Protein AF-A0A961JYV3-F1 (afdb_monomer_lite)

Secondary structure (DSSP, 8-state):
-------PPP-HHHHHHHHHHHHTTS----TT--S-HHHHHHHHHHHHHHHHHHHHHTT--HHHHHHHHHHHHHHHHHHHHHHHHHHHHTTSSPPP-

Structure (mmCIF, N/CA/C/O backbone):
data_AF-A0A961JYV3-F1
#
_entry.id   AF-A0A961JYV3-F1
#
loop_
_atom_site.group_PDB
_atom_site.id
_atom_site.type_symbol
_atom_site.label_atom_id
_atom_site.label_alt_id
_atom_site.label_comp_id
_atom_site.label_asym_id
_atom_site.label_entity_id
_atom_site.label_seq_id
_atom_site.pdbx_PDB_ins_code
_atom_site.Cartn_x
_atom_site.Cartn_y
_atom_site.Cartn_z
_atom_site.occupancy
_atom_site.B_iso_or_equiv
_atom_site.auth_seq_id
_atom_site.auth_comp_id
_atom_site.auth_asym_id
_atom_site.auth_atom_id
_atom_site.pdbx_PDB_model_num
ATOM 1 N N . MET A 1 1 ? 21.816 4.637 -29.466 1.00 38.06 1 MET A N 1
ATOM 2 C CA . MET A 1 1 ? 22.232 3.497 -28.625 1.00 38.06 1 MET A CA 1
ATOM 3 C C . MET A 1 1 ? 21.784 3.809 -27.206 1.00 38.06 1 MET A C 1
ATOM 5 O O . MET A 1 1 ? 22.531 4.385 -26.428 1.00 38.06 1 MET A O 1
ATOM 9 N N . THR A 1 2 ? 20.504 3.594 -26.920 1.00 46.47 2 THR A N 1
ATOM 10 C CA . THR A 1 2 ? 19.958 3.704 -25.565 1.00 46.47 2 THR A CA 1
ATOM 11 C C . THR A 1 2 ? 20.441 2.482 -24.802 1.00 46.47 2 THR A C 1
ATOM 13 O O . THR A 1 2 ? 20.196 1.363 -25.235 1.00 46.47 2 THR A O 1
ATOM 16 N N . GLN A 1 3 ? 21.223 2.698 -23.746 1.00 48.84 3 GLN A N 1
ATOM 17 C CA . GLN A 1 3 ? 21.625 1.622 -22.848 1.00 48.84 3 GLN A CA 1
ATOM 18 C C . GLN A 1 3 ? 20.356 1.036 -22.227 1.00 48.84 3 GLN A C 1
ATOM 20 O O . GLN A 1 3 ? 19.693 1.720 -21.446 1.00 48.84 3 GLN A O 1
ATOM 25 N N . ASP A 1 4 ? 20.037 -0.208 -22.585 1.00 49.84 4 ASP A N 1
ATOM 26 C CA . ASP A 1 4 ? 19.177 -1.074 -21.787 1.00 49.84 4 ASP A CA 1
ATOM 27 C C . ASP A 1 4 ? 19.838 -1.199 -20.415 1.00 49.84 4 ASP A C 1
ATOM 29 O O . ASP A 1 4 ? 20.795 -1.947 -20.221 1.00 49.84 4 ASP A O 1
ATOM 33 N N . ARG A 1 5 ? 19.401 -0.369 -19.467 1.00 58.97 5 ARG A N 1
ATOM 34 C CA . ARG A 1 5 ? 19.744 -0.570 -18.064 1.00 58.97 5 ARG A CA 1
ATOM 35 C C . ARG A 1 5 ? 19.038 -1.853 -17.651 1.00 58.97 5 ARG A C 1
ATOM 37 O O . ARG A 1 5 ? 17.809 -1.877 -17.669 1.00 58.97 5 ARG A O 1
ATOM 44 N N . GLU A 1 6 ? 19.801 -2.890 -17.309 1.00 53.78 6 GLU A N 1
ATOM 45 C CA . GLU A 1 6 ? 19.270 -4.064 -16.613 1.00 53.78 6 GLU A CA 1
ATOM 46 C C . GLU A 1 6 ? 18.437 -3.567 -15.428 1.00 53.78 6 GLU A C 1
ATOM 48 O O . GLU A 1 6 ? 18.940 -2.906 -14.516 1.00 53.78 6 GLU A O 1
ATOM 53 N N . GLN A 1 7 ? 17.128 -3.789 -15.504 1.00 56.47 7 GLN A N 1
ATOM 54 C CA . GLN A 1 7 ? 16.205 -3.421 -14.446 1.00 56.47 7 GLN A CA 1
ATOM 55 C C . GLN A 1 7 ? 16.264 -4.522 -13.399 1.00 56.47 7 GLN A C 1
ATOM 57 O O . GLN A 1 7 ? 15.863 -5.656 -13.651 1.00 56.47 7 GLN A O 1
ATOM 62 N N . THR A 1 8 ? 16.796 -4.191 -12.227 1.00 61.66 8 THR A N 1
ATOM 63 C CA . THR A 1 8 ? 16.691 -5.071 -11.068 1.00 61.66 8 THR A CA 1
ATOM 64 C C . THR A 1 8 ? 15.210 -5.207 -10.706 1.00 61.66 8 THR A C 1
ATOM 66 O O . THR A 1 8 ? 14.550 -4.175 -10.545 1.00 61.66 8 THR A O 1
ATOM 69 N N . PRO A 1 9 ? 14.681 -6.436 -10.565 1.00 69.56 9 PRO A N 1
ATOM 70 C CA . PRO A 1 9 ? 13.317 -6.653 -10.106 1.00 69.56 9 PRO A CA 1
ATOM 71 C C . PRO A 1 9 ? 13.063 -5.918 -8.790 1.00 69.56 9 PRO A C 1
ATOM 73 O O . PRO A 1 9 ? 13.945 -5.861 -7.929 1.00 69.56 9 PRO A O 1
ATOM 76 N N . LEU A 1 10 ? 11.858 -5.376 -8.623 1.00 82.50 10 LEU A N 1
ATOM 77 C CA . LEU A 1 10 ? 11.477 -4.709 -7.384 1.00 82.50 10 LEU A CA 1
ATOM 78 C C . LEU A 1 10 ? 11.520 -5.712 -6.218 1.00 82.50 10 LEU A C 1
ATOM 80 O O . LEU A 1 10 ? 10.775 -6.692 -6.201 1.00 82.50 10 LEU A O 1
ATOM 84 N N . ASP A 1 11 ? 12.404 -5.478 -5.246 1.00 91.38 11 ASP A N 1
ATOM 85 C CA . ASP A 1 11 ? 12.542 -6.350 -4.080 1.00 91.38 11 ASP A CA 1
ATOM 86 C C . ASP A 1 11 ? 11.399 -6.102 -3.085 1.00 91.38 11 ASP A C 1
ATOM 88 O O . ASP A 1 11 ? 11.391 -5.127 -2.330 1.00 91.38 11 ASP A O 1
ATOM 92 N N . HIS A 1 12 ? 10.423 -7.010 -3.067 1.00 91.81 12 HIS A N 1
ATOM 93 C CA . HIS A 1 12 ? 9.288 -6.954 -2.148 1.00 91.81 12 HIS A CA 1
ATOM 94 C C . HIS A 1 12 ? 9.701 -6.965 -0.668 1.00 91.81 12 HIS A C 1
ATOM 96 O O . HIS A 1 12 ? 8.995 -6.399 0.163 1.00 91.81 12 HIS A O 1
ATOM 102 N N . ARG A 1 13 ? 10.846 -7.554 -0.299 1.00 94.62 13 ARG A N 1
ATOM 103 C CA . ARG A 1 13 ? 11.311 -7.537 1.100 1.00 94.62 13 ARG A CA 1
ATOM 104 C C . ARG A 1 13 ? 11.738 -6.142 1.529 1.00 94.62 13 ARG A C 1
ATOM 106 O O . ARG A 1 13 ? 11.491 -5.740 2.668 1.00 94.62 13 ARG A O 1
ATOM 113 N N . LEU A 1 14 ? 12.330 -5.393 0.602 1.00 94.88 14 LEU A N 1
ATOM 114 C CA . LEU A 1 14 ? 12.662 -3.994 0.817 1.00 94.88 14 LEU A CA 1
ATOM 115 C C . LEU A 1 14 ? 11.387 -3.154 0.967 1.00 94.88 14 LEU A C 1
ATOM 117 O O . LEU A 1 14 ? 11.291 -2.367 1.903 1.00 94.88 14 LEU A O 1
ATOM 121 N N . LEU A 1 15 ? 10.377 -3.386 0.118 1.00 95.38 15 LEU A N 1
ATOM 122 C CA . LEU A 1 15 ? 9.070 -2.728 0.245 1.00 95.38 15 LEU A CA 1
ATOM 123 C C . LEU A 1 15 ? 8.404 -3.015 1.597 1.00 95.38 15 LEU A C 1
ATOM 125 O O . LEU A 1 15 ? 7.934 -2.088 2.250 1.00 95.38 15 LEU A O 1
ATOM 129 N N . ALA A 1 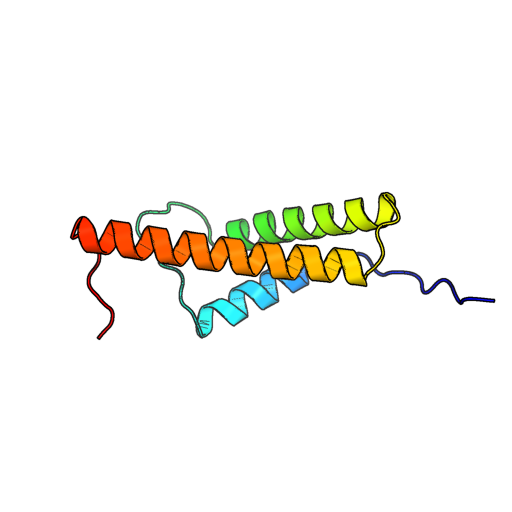16 ? 8.386 -4.277 2.035 1.00 96.44 16 ALA A N 1
ATOM 130 C CA . ALA A 1 16 ? 7.821 -4.660 3.326 1.00 96.44 16 ALA A CA 1
ATOM 131 C C . ALA A 1 16 ? 8.559 -3.978 4.488 1.00 96.44 16 ALA A C 1
ATOM 133 O O . ALA A 1 16 ? 7.922 -3.510 5.428 1.00 96.44 16 ALA A O 1
ATOM 134 N N . THR A 1 17 ? 9.890 -3.891 4.412 1.00 95.88 17 THR A N 1
ATOM 135 C CA . THR A 1 17 ? 10.710 -3.184 5.408 1.00 95.88 17 THR A CA 1
ATOM 136 C C . THR A 1 17 ? 10.346 -1.703 5.470 1.00 95.88 17 THR A C 1
ATOM 138 O O . THR A 1 17 ? 9.993 -1.211 6.538 1.00 95.88 17 THR A O 1
ATOM 141 N N . PHE A 1 18 ? 10.339 -1.008 4.331 1.00 95.00 18 PHE A N 1
ATOM 142 C CA . PHE A 1 18 ? 10.007 0.419 4.289 1.00 95.00 18 PHE A CA 1
ATOM 143 C C . PHE A 1 18 ? 8.574 0.710 4.732 1.00 95.00 18 PHE A C 1
ATOM 145 O O . PHE A 1 18 ? 8.336 1.699 5.418 1.00 95.00 18 PHE A O 1
ATOM 152 N N . ALA A 1 19 ? 7.618 -0.153 4.385 1.00 94.12 19 ALA A N 1
ATOM 153 C CA . ALA A 1 19 ? 6.232 0.012 4.806 1.00 94.12 19 ALA A CA 1
ATOM 154 C C . ALA A 1 19 ? 6.065 -0.151 6.329 1.00 94.12 19 ALA A C 1
ATOM 156 O O . ALA A 1 19 ? 5.339 0.627 6.944 1.00 94.12 19 ALA A O 1
ATOM 157 N N . LYS A 1 20 ? 6.772 -1.109 6.946 1.00 93.88 20 LYS A N 1
ATOM 158 C CA . LYS A 1 20 ? 6.810 -1.271 8.412 1.00 93.88 20 LYS A CA 1
ATOM 159 C C . LYS A 1 20 ? 7.468 -0.077 9.103 1.00 93.88 20 LYS A C 1
ATOM 161 O O . LYS A 1 20 ? 7.008 0.358 10.151 1.00 93.88 20 LYS A O 1
ATOM 166 N N . GLU A 1 21 ? 8.542 0.462 8.528 1.00 92.56 21 GLU A N 1
ATOM 167 C CA . GLU A 1 21 ? 9.198 1.658 9.067 1.00 92.56 21 GLU A CA 1
ATOM 168 C C . GLU A 1 21 ? 8.289 2.890 8.971 1.00 92.56 21 GLU A C 1
ATOM 170 O O . GLU A 1 21 ? 8.206 3.659 9.926 1.00 92.56 21 GLU A O 1
ATOM 175 N N . ALA A 1 22 ? 7.558 3.054 7.866 1.00 90.50 22 ALA A N 1
ATOM 176 C CA . ALA A 1 22 ? 6.618 4.157 7.683 1.00 90.50 22 ALA A CA 1
ATOM 177 C C . ALA A 1 22 ? 5.460 4.140 8.701 1.00 90.50 22 ALA A C 1
ATOM 179 O O . ALA A 1 22 ? 5.056 5.206 9.164 1.00 90.50 22 ALA A O 1
ATOM 180 N N . GLU A 1 23 ? 4.986 2.956 9.115 1.00 89.62 23 GLU A N 1
ATOM 181 C CA . GLU A 1 23 ? 3.942 2.799 10.148 1.00 89.62 23 GLU A CA 1
ATOM 182 C C . GLU A 1 23 ? 4.337 3.451 11.487 1.00 89.62 23 GLU A C 1
ATOM 184 O O . GLU A 1 23 ? 3.480 3.878 12.254 1.00 89.62 23 GLU A O 1
ATOM 189 N N . THR A 1 24 ? 5.634 3.598 11.781 1.00 84.50 24 THR A N 1
ATOM 190 C CA . THR A 1 24 ? 6.070 4.252 13.030 1.00 84.50 24 THR A CA 1
ATOM 191 C C . THR A 1 24 ? 5.634 5.716 13.133 1.00 84.50 24 THR A C 1
ATOM 193 O O . THR A 1 24 ? 5.461 6.217 14.243 1.00 84.50 24 THR A O 1
ATOM 196 N N . ALA A 1 25 ? 5.448 6.395 11.997 1.00 80.38 25 ALA A N 1
ATOM 197 C CA . ALA A 1 25 ? 4.974 7.775 11.930 1.00 80.38 25 ALA A CA 1
ATOM 198 C C . ALA A 1 25 ? 3.449 7.880 11.744 1.00 80.38 25 ALA A C 1
ATOM 200 O O . ALA A 1 25 ? 2.875 8.904 12.106 1.00 80.38 25 ALA A O 1
ATOM 201 N N . ASP A 1 26 ? 2.816 6.841 11.193 1.00 77.12 26 ASP A N 1
ATOM 202 C CA . ASP A 1 26 ? 1.376 6.754 10.925 1.00 77.12 26 ASP A CA 1
ATOM 203 C C . ASP A 1 26 ? 0.866 5.355 11.326 1.00 77.12 26 ASP A C 1
ATOM 205 O O . ASP A 1 26 ? 0.863 4.432 10.500 1.00 77.12 26 ASP A O 1
ATOM 209 N N . PRO A 1 27 ? 0.539 5.148 12.618 1.00 84.12 27 PRO A N 1
ATOM 210 C CA . PRO A 1 27 ? 0.208 3.828 13.138 1.00 84.12 27 PRO A CA 1
ATOM 211 C C . PRO A 1 27 ? -1.083 3.272 12.538 1.00 84.12 27 PRO A C 1
ATOM 213 O O . PRO A 1 27 ? -2.115 3.940 12.510 1.00 84.12 27 PRO A O 1
ATOM 216 N N . ILE A 1 28 ? -1.060 2.000 12.140 1.00 88.19 28 ILE A N 1
ATOM 217 C CA . ILE A 1 28 ? -2.266 1.287 11.712 1.00 88.19 28 ILE A CA 1
ATOM 218 C C . ILE A 1 28 ? -2.942 0.672 12.944 1.00 88.19 28 ILE A C 1
ATOM 220 O O . ILE A 1 28 ? -2.293 0.022 13.770 1.00 88.19 28 ILE A O 1
ATOM 224 N N . ASP A 1 29 ? -4.262 0.833 13.065 1.00 85.06 29 ASP A N 1
ATOM 225 C CA . ASP A 1 29 ? -5.036 0.092 14.062 1.00 85.06 29 ASP A CA 1
ATOM 226 C C . ASP A 1 29 ? -5.227 -1.366 13.617 1.00 85.06 29 ASP A C 1
ATOM 228 O O . ASP A 1 29 ? -5.993 -1.674 12.705 1.00 85.06 29 ASP A O 1
ATOM 232 N N . TRP A 1 30 ? -4.516 -2.274 14.281 1.00 89.50 30 TRP A N 1
ATOM 233 C CA . TRP A 1 30 ? -4.629 -3.721 14.077 1.00 89.50 30 TRP A CA 1
ATOM 234 C C . TRP A 1 30 ? -5.639 -4.383 15.026 1.00 89.50 30 TRP A C 1
ATOM 236 O O . TRP A 1 30 ? -5.716 -5.614 15.085 1.00 89.50 30 TRP A O 1
ATOM 246 N N . SER A 1 31 ? -6.371 -3.606 15.830 1.00 85.12 31 SER A N 1
ATOM 247 C CA . SER A 1 31 ? -7.344 -4.152 16.770 1.00 85.12 31 SER A CA 1
ATOM 248 C C . SER A 1 31 ? -8.428 -4.950 16.035 1.00 85.12 31 SER A C 1
ATOM 250 O O . SER A 1 31 ? -8.937 -4.563 14.986 1.00 85.12 31 SER A O 1
ATOM 252 N N . GLY A 1 32 ? -8.745 -6.140 16.552 1.00 82.50 32 GLY A N 1
ATOM 253 C CA . GLY A 1 32 ? -9.740 -7.025 15.937 1.00 82.50 32 GLY A CA 1
ATOM 254 C C . GLY A 1 32 ? -9.289 -7.743 14.658 1.00 82.50 32 GLY A C 1
ATOM 255 O O . GLY A 1 32 ? -10.102 -8.453 14.068 1.00 82.50 32 GLY A O 1
ATOM 256 N N . VAL A 1 33 ? -8.021 -7.617 14.246 1.00 85.62 33 VAL A N 1
ATOM 257 C CA . VAL A 1 33 ? -7.460 -8.357 13.106 1.00 85.62 33 VAL A CA 1
ATOM 258 C C . VAL A 1 33 ? -6.554 -9.482 13.607 1.00 85.62 33 VAL A C 1
ATOM 260 O O . VAL A 1 33 ? -5.463 -9.239 14.120 1.00 85.62 33 VAL A O 1
ATOM 263 N N . ASP A 1 34 ? -6.996 -10.729 13.438 1.00 90.44 34 ASP A N 1
ATOM 264 C CA . ASP A 1 34 ? -6.216 -11.925 13.784 1.00 90.44 34 ASP A CA 1
ATOM 265 C C . ASP A 1 34 ? -5.300 -12.331 12.617 1.00 90.44 34 ASP A C 1
ATOM 267 O O . ASP A 1 34 ? -5.572 -13.274 11.871 1.00 90.44 34 ASP A O 1
ATOM 271 N N . ILE A 1 35 ? -4.243 -11.544 12.390 1.00 91.12 35 ILE A N 1
ATOM 272 C CA . ILE A 1 35 ? -3.219 -11.825 11.378 1.00 91.12 35 ILE A CA 1
ATOM 273 C C . ILE A 1 35 ? -1.826 -11.462 11.893 1.00 91.12 35 ILE A C 1
ATOM 275 O O . ILE A 1 35 ? -1.643 -10.473 12.606 1.00 91.12 35 ILE A O 1
ATOM 279 N N . ASP A 1 36 ? -0.816 -12.235 11.490 1.00 94.00 36 ASP A N 1
ATOM 280 C CA . ASP A 1 36 ? 0.572 -11.842 11.710 1.00 94.00 36 ASP A CA 1
ATOM 281 C C . ASP A 1 36 ? 0.908 -10.614 10.851 1.00 94.00 36 ASP A C 1
ATOM 283 O O . ASP A 1 36 ? 0.852 -10.658 9.619 1.00 94.00 36 ASP A O 1
ATOM 287 N N . ARG A 1 37 ? 1.267 -9.504 11.506 1.00 92.81 37 ARG A N 1
ATOM 288 C CA . ARG A 1 37 ? 1.553 -8.230 10.828 1.00 92.81 37 ARG A CA 1
ATOM 289 C C . ARG A 1 37 ? 2.703 -8.370 9.838 1.00 92.81 37 ARG A C 1
ATOM 291 O O . ARG A 1 37 ? 2.647 -7.818 8.744 1.00 92.81 37 ARG A O 1
ATOM 298 N N . SER A 1 38 ? 3.747 -9.120 10.196 1.00 93.38 38 SER A N 1
ATOM 299 C CA . SER A 1 38 ? 4.903 -9.288 9.316 1.00 93.38 38 SER A CA 1
ATOM 300 C C . SER A 1 38 ? 4.541 -10.034 8.040 1.00 93.38 38 SER A C 1
ATOM 302 O O . SER A 1 38 ? 4.913 -9.570 6.963 1.00 93.38 38 SER A O 1
ATOM 304 N N . ALA A 1 39 ? 3.766 -11.109 8.159 1.00 94.31 39 ALA A N 1
ATOM 305 C CA . ALA A 1 39 ? 3.219 -11.848 7.035 1.00 94.31 39 ALA A CA 1
ATOM 306 C C . ALA A 1 39 ? 2.284 -10.973 6.190 1.00 94.31 39 ALA A C 1
ATOM 308 O O . ALA A 1 39 ? 2.368 -11.009 4.965 1.00 94.31 39 ALA A O 1
ATOM 309 N N . ALA A 1 40 ? 1.443 -10.141 6.816 1.00 95.81 40 ALA A N 1
ATOM 310 C CA . ALA A 1 40 ? 0.573 -9.213 6.096 1.00 95.81 40 ALA A CA 1
ATOM 311 C C . ALA A 1 40 ? 1.387 -8.250 5.213 1.00 95.81 40 ALA A C 1
ATOM 313 O O . ALA A 1 40 ? 1.121 -8.142 4.016 1.00 95.81 40 ALA A O 1
ATOM 314 N N . TYR A 1 41 ? 2.430 -7.620 5.762 1.00 96.38 41 TYR A N 1
ATOM 315 C CA . TYR A 1 41 ? 3.325 -6.753 4.990 1.00 96.38 41 TYR A CA 1
ATOM 316 C C . TYR A 1 41 ? 4.043 -7.493 3.857 1.00 96.38 41 TYR A C 1
ATOM 318 O O . TYR A 1 41 ? 4.139 -6.962 2.754 1.00 96.38 41 TYR A O 1
ATOM 326 N N . GLU A 1 42 ? 4.533 -8.711 4.097 1.00 96.19 42 GLU A N 1
ATOM 327 C CA . GLU A 1 42 ? 5.220 -9.508 3.072 1.00 96.19 42 GLU A CA 1
ATOM 328 C C . GLU A 1 42 ? 4.289 -9.909 1.922 1.00 96.19 42 GLU A C 1
ATOM 330 O O . GLU A 1 42 ? 4.666 -9.772 0.756 1.00 96.19 42 GLU A O 1
ATOM 335 N N . ILE A 1 43 ? 3.061 -10.339 2.233 1.00 96.00 43 ILE A N 1
ATOM 336 C CA . ILE A 1 43 ? 2.045 -10.689 1.232 1.00 96.00 43 ILE A CA 1
ATOM 337 C C . ILE A 1 43 ? 1.715 -9.469 0.368 1.00 96.00 43 ILE A C 1
ATOM 339 O O . ILE A 1 43 ? 1.771 -9.555 -0.860 1.00 96.00 43 ILE A O 1
ATOM 343 N N . MET A 1 44 ? 1.423 -8.324 0.993 1.00 96.69 44 MET A N 1
ATOM 344 C CA . MET A 1 44 ? 1.064 -7.100 0.268 1.00 96.69 44 MET A CA 1
ATOM 345 C C . MET A 1 44 ? 2.227 -6.590 -0.586 1.00 96.69 44 MET A C 1
ATOM 347 O O . MET A 1 44 ? 2.047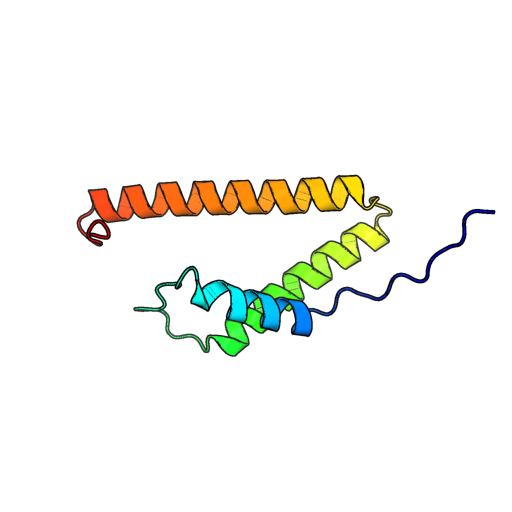 -6.249 -1.755 1.00 96.69 44 MET A O 1
ATOM 351 N N . ALA A 1 45 ? 3.443 -6.590 -0.038 1.00 96.88 45 ALA A N 1
ATOM 352 C CA . ALA A 1 45 ? 4.627 -6.173 -0.772 1.00 96.88 45 ALA A CA 1
ATOM 353 C C . ALA A 1 45 ? 4.919 -7.084 -1.974 1.00 96.88 45 ALA A C 1
ATOM 355 O O . ALA A 1 45 ? 5.280 -6.588 -3.042 1.00 96.88 45 ALA A O 1
ATOM 356 N N . SER A 1 46 ? 4.737 -8.402 -1.823 1.00 96.44 46 SER A N 1
ATOM 357 C CA . SER A 1 46 ? 4.908 -9.367 -2.914 1.00 96.44 46 SER A CA 1
ATOM 358 C C . SER A 1 46 ? 3.924 -9.100 -4.050 1.00 96.44 46 SER A C 1
ATOM 360 O O . SER A 1 46 ? 4.329 -9.062 -5.210 1.00 96.44 46 SER A O 1
ATOM 362 N N . GLN A 1 47 ? 2.650 -8.864 -3.726 1.00 96.12 47 GLN A N 1
ATOM 363 C CA . GLN A 1 47 ? 1.612 -8.564 -4.717 1.00 96.12 47 GLN A CA 1
ATOM 364 C C . GLN A 1 47 ? 1.909 -7.268 -5.482 1.00 96.12 47 GLN A C 1
ATOM 366 O O . GLN A 1 47 ? 1.778 -7.220 -6.704 1.00 96.12 47 GLN A O 1
ATOM 371 N N . ILE A 1 48 ? 2.355 -6.222 -4.780 1.00 95.44 48 ILE A N 1
ATOM 372 C CA . ILE A 1 48 ? 2.715 -4.945 -5.409 1.00 95.44 48 ILE A CA 1
ATOM 373 C C . ILE A 1 48 ? 3.945 -5.116 -6.310 1.00 95.44 48 ILE A C 1
ATOM 375 O O . ILE A 1 48 ? 3.944 -4.629 -7.439 1.00 95.44 48 ILE A O 1
ATOM 379 N N . ALA A 1 49 ? 4.979 -5.829 -5.858 1.00 95.44 49 ALA A N 1
ATOM 380 C CA . ALA A 1 49 ? 6.162 -6.086 -6.677 1.00 95.44 49 ALA A CA 1
ATOM 381 C C . ALA A 1 49 ? 5.831 -6.880 -7.949 1.00 95.44 49 ALA A C 1
ATOM 383 O O . ALA A 1 49 ? 6.318 -6.545 -9.029 1.00 95.44 49 ALA A O 1
ATOM 384 N N . GLU A 1 50 ? 4.963 -7.886 -7.837 1.00 94.94 50 GLU A N 1
ATOM 385 C CA . GLU A 1 50 ? 4.459 -8.652 -8.976 1.00 94.94 50 GLU A CA 1
ATOM 386 C C . GLU A 1 50 ? 3.682 -7.770 -9.962 1.00 94.94 50 GLU A C 1
ATOM 388 O O . GLU A 1 50 ? 3.965 -7.807 -11.156 1.00 94.94 50 GLU A O 1
ATOM 393 N N . MET A 1 51 ? 2.805 -6.889 -9.475 1.00 94.06 51 MET A N 1
ATOM 394 C CA . MET A 1 51 ? 2.067 -5.944 -10.320 1.00 94.06 51 MET A CA 1
ATOM 395 C C . MET A 1 51 ? 2.997 -5.029 -11.138 1.00 94.06 51 MET A C 1
ATOM 397 O O . MET A 1 51 ? 2.775 -4.827 -12.332 1.00 94.06 51 MET A O 1
ATOM 401 N N . PHE A 1 52 ? 4.057 -4.486 -10.531 1.00 93.88 52 PHE A N 1
ATOM 402 C CA . PHE A 1 52 ? 5.016 -3.637 -11.254 1.00 93.88 52 PHE A CA 1
ATOM 403 C C . PHE A 1 52 ? 5.878 -4.430 -12.236 1.00 93.88 52 PHE A C 1
ATOM 405 O O . PHE A 1 52 ? 6.169 -3.940 -13.327 1.00 93.88 52 PHE A O 1
ATOM 412 N N . ARG A 1 53 ? 6.234 -5.670 -11.890 1.00 92.44 53 ARG A N 1
ATOM 413 C CA . ARG A 1 53 ? 6.903 -6.589 -12.814 1.00 92.44 53 ARG A CA 1
ATOM 414 C C . ARG A 1 53 ? 6.025 -6.865 -14.039 1.00 92.44 53 ARG A C 1
ATOM 416 O O . ARG A 1 53 ? 6.523 -6.850 -15.160 1.00 92.44 53 ARG A O 1
ATOM 423 N N . ASP A 1 54 ? 4.722 -7.050 -13.853 1.00 93.62 54 ASP A N 1
ATOM 424 C CA . ASP A 1 54 ? 3.786 -7.268 -14.958 1.00 93.62 54 ASP A CA 1
ATOM 425 C C . ASP A 1 54 ? 3.643 -6.020 -15.845 1.00 93.62 54 ASP A C 1
ATOM 427 O O . ASP A 1 54 ? 3.550 -6.145 -17.067 1.00 93.62 54 ASP A O 1
ATOM 431 N N . TYR A 1 55 ? 3.692 -4.811 -15.272 1.00 93.44 55 TYR A N 1
ATOM 432 C CA . TYR A 1 55 ? 3.756 -3.566 -16.048 1.00 93.44 55 TYR A CA 1
ATOM 433 C C . TYR A 1 55 ? 5.024 -3.470 -16.900 1.00 93.44 55 TYR A C 1
ATOM 435 O O . TYR A 1 55 ? 4.950 -3.068 -18.063 1.00 93.44 55 TYR A O 1
ATOM 443 N N . GLU A 1 56 ? 6.175 -3.867 -16.352 1.00 90.62 56 GLU A N 1
ATOM 444 C CA . GLU A 1 56 ? 7.431 -3.942 -17.102 1.00 90.62 56 GLU A CA 1
ATOM 445 C C . GLU A 1 56 ? 7.326 -4.956 -18.255 1.00 90.62 56 GLU A C 1
ATOM 447 O O . GLU A 1 56 ? 7.674 -4.621 -19.389 1.00 90.62 56 GLU A O 1
ATOM 452 N N . MET A 1 57 ? 6.758 -6.147 -18.017 1.00 92.12 57 MET A N 1
ATOM 453 C CA . MET A 1 57 ? 6.535 -7.157 -19.068 1.00 92.12 57 MET A CA 1
ATOM 454 C C . MET A 1 57 ? 5.584 -6.676 -20.172 1.00 92.12 57 MET A C 1
ATOM 456 O O . MET A 1 57 ? 5.735 -7.059 -21.331 1.00 92.12 57 MET A O 1
ATOM 460 N N . GLN A 1 58 ? 4.620 -5.821 -19.830 1.00 94.94 58 GLN A N 1
ATOM 461 C CA . GLN A 1 58 ? 3.696 -5.198 -20.782 1.00 94.94 58 GLN A CA 1
ATOM 462 C C . GLN A 1 58 ? 4.306 -3.993 -21.521 1.00 94.94 58 GLN A C 1
ATOM 464 O O . GLN A 1 58 ? 3.638 -3.385 -22.358 1.00 94.94 58 GLN A O 1
ATOM 469 N N . GLY A 1 59 ? 5.561 -3.630 -21.236 1.00 92.94 59 GLY A N 1
ATOM 470 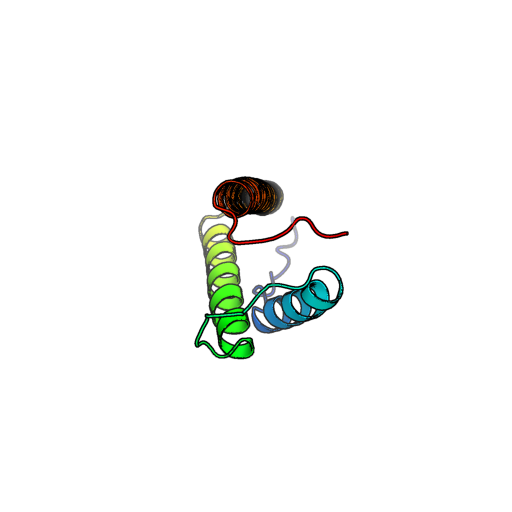C CA . GLY A 1 59 ? 6.243 -2.498 -21.867 1.00 92.94 59 GLY A CA 1
ATOM 471 C C . GLY A 1 59 ? 5.750 -1.130 -21.387 1.00 92.94 59 GLY A C 1
ATOM 472 O O . GLY A 1 59 ? 5.953 -0.125 -22.070 1.00 92.94 59 GLY A O 1
ATOM 473 N N . ILE A 1 60 ? 5.093 -1.064 -20.225 1.00 93.31 60 ILE A N 1
ATOM 474 C CA . ILE A 1 60 ? 4.635 0.197 -19.640 1.00 93.31 60 ILE A CA 1
ATOM 475 C C . ILE A 1 60 ? 5.852 0.948 -19.095 1.00 93.31 60 ILE A C 1
ATOM 477 O O . ILE A 1 60 ? 6.568 0.446 -18.231 1.00 93.31 60 ILE A O 1
ATOM 481 N N . GLY A 1 61 ? 6.084 2.167 -19.585 1.00 91.56 61 GLY A N 1
ATOM 482 C CA . GLY A 1 61 ? 7.202 3.004 -19.146 1.00 91.56 61 GLY A CA 1
ATOM 483 C C . GLY A 1 61 ? 7.109 3.444 -17.678 1.00 91.56 61 GLY A C 1
ATOM 484 O O . GLY A 1 61 ? 6.043 3.417 -17.062 1.00 91.56 61 GLY A O 1
ATOM 485 N N . ARG A 1 62 ? 8.233 3.920 -17.128 1.00 89.62 62 ARG A N 1
ATOM 486 C CA . ARG A 1 62 ? 8.341 4.354 -15.723 1.00 89.62 62 ARG A CA 1
ATOM 487 C C . ARG A 1 62 ? 7.383 5.487 -15.351 1.00 89.62 62 ARG A C 1
ATOM 489 O O . ARG A 1 62 ? 6.777 5.415 -14.288 1.00 89.62 62 ARG A O 1
ATOM 496 N N . ASP A 1 63 ? 7.214 6.492 -16.210 1.00 94.81 63 ASP A N 1
ATOM 497 C CA . ASP A 1 63 ? 6.346 7.637 -15.902 1.00 94.81 63 ASP A CA 1
ATOM 498 C C . ASP A 1 63 ? 4.869 7.216 -15.750 1.00 94.81 63 ASP A C 1
ATOM 500 O O . ASP A 1 63 ? 4.265 7.540 -14.724 1.00 94.81 63 ASP A O 1
ATOM 504 N N . PRO A 1 64 ? 4.282 6.420 -16.673 1.00 95.25 64 PRO A N 1
ATOM 505 C CA . PRO A 1 64 ? 2.969 5.817 -16.450 1.00 95.25 64 PRO A CA 1
ATOM 506 C C . PRO A 1 64 ? 2.884 4.937 -15.195 1.00 95.25 64 PRO A C 1
ATOM 508 O O . PRO A 1 64 ? 1.909 5.051 -14.456 1.00 95.25 64 PRO A O 1
ATOM 511 N N . GLN A 1 65 ? 3.887 4.092 -14.918 1.00 94.75 65 GLN A N 1
ATOM 512 C CA . GLN A 1 65 ? 3.905 3.267 -13.698 1.00 94.75 65 GLN A CA 1
ATOM 513 C C . GLN A 1 65 ? 3.869 4.135 -12.431 1.00 94.75 65 GLN A C 1
ATOM 515 O O . GLN A 1 65 ? 3.112 3.852 -11.505 1.00 94.75 65 GLN A O 1
ATOM 520 N N . MET A 1 66 ? 4.646 5.222 -12.401 1.00 95.50 66 MET A N 1
ATOM 521 C CA . MET A 1 66 ? 4.660 6.177 -11.292 1.00 95.50 66 MET A CA 1
ATOM 522 C C . MET A 1 66 ? 3.307 6.880 -11.139 1.00 95.50 66 MET A C 1
ATOM 524 O O . MET A 1 66 ? 2.791 6.994 -10.029 1.00 95.50 66 MET A O 1
ATOM 528 N N . ALA A 1 67 ? 2.690 7.304 -12.245 1.00 97.31 67 ALA A N 1
ATOM 529 C CA . ALA A 1 67 ? 1.360 7.907 -12.219 1.00 97.31 67 ALA A CA 1
ATOM 530 C C . ALA A 1 67 ? 0.301 6.938 -11.661 1.00 97.31 67 ALA A C 1
ATOM 532 O O . ALA A 1 67 ? -0.543 7.348 -10.862 1.00 97.31 67 ALA A O 1
ATOM 533 N N . ILE A 1 68 ? 0.370 5.651 -12.023 1.00 95.12 68 ILE A N 1
ATOM 534 C CA . ILE A 1 68 ? -0.493 4.595 -11.472 1.00 95.12 68 ILE A CA 1
ATOM 535 C C . ILE A 1 68 ? -0.247 4.419 -9.967 1.00 95.12 68 ILE A C 1
ATOM 537 O O . ILE A 1 68 ? -1.208 4.376 -9.195 1.00 95.12 68 ILE A O 1
ATOM 541 N N . ALA A 1 69 ? 1.019 4.372 -9.536 1.00 95.69 69 ALA A N 1
ATOM 542 C CA . ALA A 1 69 ? 1.398 4.253 -8.126 1.00 95.69 69 ALA A CA 1
ATOM 543 C C . ALA A 1 69 ? 0.794 5.386 -7.284 1.00 95.69 69 ALA A C 1
ATOM 545 O O . ALA A 1 69 ? 0.073 5.144 -6.316 1.00 95.69 69 ALA A O 1
ATOM 546 N N . LEU A 1 70 ? 1.028 6.632 -7.704 1.00 97.81 70 LEU A N 1
ATOM 547 C CA . LEU A 1 70 ? 0.543 7.828 -7.017 1.00 97.81 70 LEU A CA 1
ATOM 548 C C . LEU A 1 70 ? -0.987 7.907 -7.025 1.00 97.81 70 LEU A C 1
ATOM 550 O O . LEU A 1 70 ? -1.587 8.236 -6.006 1.00 97.81 70 LEU A O 1
ATOM 554 N N . SER A 1 71 ? -1.632 7.547 -8.139 1.00 98.12 71 SER A N 1
ATOM 555 C CA . SER A 1 71 ? -3.099 7.497 -8.223 1.00 98.12 71 SER A CA 1
ATOM 556 C C . SER A 1 71 ? -3.689 6.459 -7.266 1.00 98.12 71 SER A C 1
ATOM 558 O O . SER A 1 71 ? -4.731 6.697 -6.656 1.00 98.12 71 SER A O 1
ATOM 560 N N . THR A 1 72 ? -3.009 5.324 -7.096 1.00 96.56 72 THR A N 1
ATOM 561 C CA . THR A 1 72 ? -3.405 4.280 -6.143 1.00 96.56 72 THR A CA 1
ATOM 562 C C . THR A 1 72 ? -3.269 4.773 -4.706 1.00 96.56 72 THR A C 1
ATOM 564 O O . THR A 1 72 ? -4.197 4.591 -3.922 1.00 96.56 72 THR A O 1
ATOM 567 N N . ILE A 1 73 ? -2.174 5.466 -4.374 1.00 95.94 73 ILE A N 1
ATOM 568 C CA . ILE A 1 73 ? -1.986 6.091 -3.054 1.00 95.94 73 ILE A CA 1
ATOM 569 C C . ILE A 1 73 ? -3.114 7.088 -2.773 1.00 95.94 73 ILE A C 1
ATOM 571 O O . ILE A 1 73 ? -3.774 6.978 -1.745 1.00 95.94 73 ILE A O 1
ATOM 575 N N . VAL A 1 74 ? -3.407 7.998 -3.710 1.00 97.94 74 VAL A N 1
ATOM 576 C CA . VAL A 1 74 ? -4.513 8.962 -3.569 1.00 97.94 74 VAL A CA 1
ATOM 577 C C . VAL A 1 74 ? -5.842 8.247 -3.320 1.00 97.94 74 VAL A C 1
ATOM 579 O O . VAL A 1 74 ? -6.585 8.635 -2.420 1.00 97.94 74 VAL A O 1
ATOM 582 N N . LYS A 1 75 ? -6.145 7.189 -4.082 1.00 97.88 75 LYS A N 1
ATOM 583 C CA . LYS A 1 75 ? -7.371 6.403 -3.899 1.00 97.88 75 LYS A CA 1
ATOM 584 C C . LYS A 1 75 ? -7.443 5.791 -2.501 1.00 97.88 75 LYS A C 1
ATOM 586 O O . LYS A 1 75 ? -8.469 5.947 -1.846 1.00 97.88 75 LYS A O 1
ATO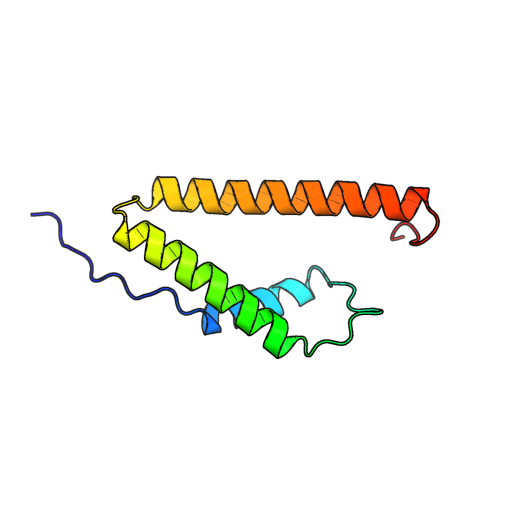M 591 N N . LEU A 1 76 ? -6.376 5.139 -2.040 1.00 95.62 76 LEU A N 1
ATOM 592 C CA . LEU A 1 76 ? -6.324 4.531 -0.709 1.00 95.62 76 LEU A CA 1
ATOM 593 C C . LEU A 1 76 ? -6.477 5.583 0.398 1.00 95.62 76 LEU A C 1
ATOM 595 O O . LEU A 1 76 ? -7.207 5.345 1.355 1.00 95.62 76 LEU A O 1
ATOM 599 N N . SER A 1 77 ? -5.877 6.767 0.245 1.00 94.31 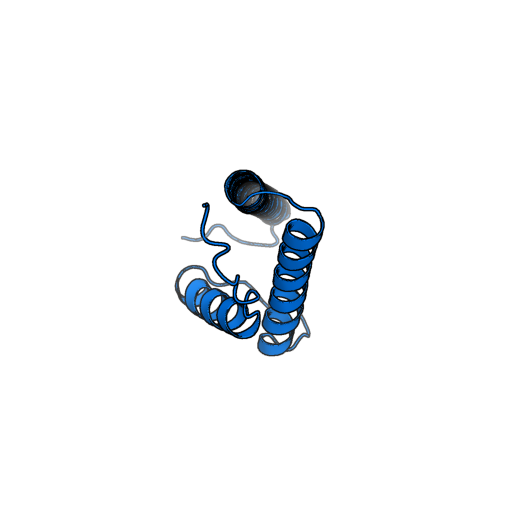77 SER A N 1
ATOM 600 C CA . SER A 1 77 ? -6.059 7.883 1.182 1.00 94.31 77 SER A CA 1
ATOM 601 C C . SER A 1 77 ? -7.507 8.380 1.219 1.00 94.31 77 SER A C 1
ATOM 603 O O . SER A 1 77 ? -8.041 8.631 2.297 1.00 94.31 77 SER A O 1
ATOM 605 N N . VAL A 1 78 ? -8.174 8.492 0.065 1.00 97.19 78 VAL A N 1
ATOM 606 C CA . VAL A 1 78 ? -9.597 8.869 0.002 1.00 97.19 78 VAL A CA 1
ATOM 607 C C . VAL A 1 78 ? -10.486 7.779 0.608 1.00 97.19 78 VAL A C 1
ATOM 609 O O . VAL A 1 78 ? -11.417 8.097 1.346 1.00 97.19 78 VAL A O 1
ATOM 612 N N . GLU A 1 79 ? -10.209 6.502 0.337 1.00 96.62 79 GLU A N 1
ATOM 613 C CA . GLU A 1 79 ? -10.941 5.373 0.926 1.00 96.62 79 GLU A CA 1
ATOM 614 C C . GLU A 1 79 ? -10.782 5.343 2.450 1.00 96.62 79 GLU A C 1
ATOM 616 O O . GLU A 1 79 ? -11.786 5.250 3.155 1.00 96.62 79 GLU A O 1
ATOM 621 N N . ASN A 1 80 ? -9.558 5.511 2.955 1.00 92.38 80 ASN A N 1
ATOM 622 C CA . ASN A 1 80 ? -9.267 5.608 4.385 1.00 92.38 80 ASN A CA 1
ATOM 623 C C . ASN A 1 80 ? -10.009 6.796 5.024 1.00 92.38 80 ASN A C 1
ATOM 625 O O . ASN A 1 80 ? -10.742 6.610 5.994 1.00 92.38 80 ASN A O 1
ATOM 629 N N . PHE A 1 81 ? -9.940 7.985 4.416 1.00 93.19 81 PHE A N 1
ATOM 630 C CA . PHE A 1 81 ? -10.681 9.160 4.880 1.00 93.19 81 PHE A CA 1
ATOM 631 C C . PHE A 1 81 ? -12.190 8.890 4.975 1.00 93.19 81 PHE A C 1
ATOM 633 O O . PHE A 1 81 ? -12.808 9.142 6.007 1.00 93.19 81 PHE A O 1
ATOM 640 N N . VAL A 1 82 ? -12.801 8.331 3.924 1.00 96.12 82 VAL A N 1
ATOM 641 C CA . VAL A 1 82 ? -14.240 8.018 3.916 1.00 96.12 82 VAL A CA 1
ATOM 642 C C . VAL A 1 82 ? -14.595 6.963 4.969 1.00 96.12 82 VAL A C 1
ATOM 644 O O . VAL A 1 82 ? -15.643 7.080 5.608 1.00 96.12 82 VAL A O 1
ATOM 647 N N . LEU A 1 83 ? -13.756 5.943 5.167 1.00 92.44 83 LEU A N 1
ATOM 648 C CA . LEU A 1 83 ? -13.955 4.929 6.205 1.00 92.44 83 LEU A CA 1
ATOM 649 C C . LEU A 1 83 ? -13.901 5.546 7.604 1.00 92.44 83 LEU A C 1
ATOM 651 O O . LEU A 1 83 ? -14.828 5.324 8.382 1.00 92.44 83 LEU A O 1
ATOM 655 N N . ASN A 1 84 ? -12.910 6.392 7.891 1.00 89.94 84 ASN A N 1
ATOM 656 C CA . ASN A 1 84 ? -12.807 7.091 9.173 1.00 89.94 84 ASN A CA 1
ATOM 657 C C . ASN A 1 84 ? -14.043 7.956 9.441 1.00 89.94 84 ASN A C 1
ATOM 659 O O . ASN A 1 84 ? -14.635 7.872 10.516 1.00 89.94 84 ASN A O 1
ATOM 663 N N . GLN A 1 85 ? -14.526 8.700 8.439 1.00 93.44 85 GLN A N 1
ATOM 664 C CA . GLN A 1 85 ? -15.759 9.484 8.574 1.00 93.44 85 GLN A CA 1
ATOM 665 C C . GLN A 1 85 ? -16.985 8.608 8.882 1.00 93.44 85 GLN A C 1
ATOM 667 O O . GLN A 1 85 ? -17.854 9.007 9.665 1.00 93.44 85 GLN A O 1
ATOM 672 N N . ARG A 1 86 ? -17.070 7.406 8.296 1.00 93.75 86 ARG A N 1
ATOM 673 C CA . ARG A 1 86 ? -18.152 6.447 8.579 1.00 93.75 86 ARG A CA 1
ATOM 674 C C . ARG A 1 86 ? -18.063 5.888 9.994 1.00 93.75 86 ARG A C 1
ATOM 676 O O . ARG A 1 86 ? -19.089 5.818 10.665 1.00 93.75 86 ARG A O 1
ATOM 683 N N . LEU A 1 87 ? -16.867 5.517 10.447 1.00 91.06 87 LEU A N 1
ATOM 684 C CA . LEU A 1 87 ? -16.641 4.992 11.794 1.00 91.06 87 LEU A CA 1
ATOM 685 C C . LEU A 1 87 ? -16.951 6.045 12.869 1.00 91.06 87 LEU A C 1
ATOM 687 O O . LEU A 1 87 ? -17.642 5.727 13.837 1.00 91.06 87 LEU A O 1
ATOM 691 N N . LEU A 1 88 ? -16.532 7.300 12.658 1.00 91.25 88 LEU A N 1
ATOM 692 C CA . LEU A 1 88 ? -16.885 8.439 13.516 1.00 91.25 88 LEU A CA 1
ATOM 693 C C . LEU A 1 88 ? -18.403 8.638 13.578 1.00 91.25 88 LEU A C 1
ATOM 695 O O . LEU A 1 88 ? -18.980 8.737 14.658 1.00 91.25 88 LEU A O 1
ATOM 699 N N . SER A 1 89 ? -19.072 8.632 12.421 1.00 92.50 89 SER A N 1
ATOM 700 C CA . SER A 1 89 ? -20.532 8.798 12.344 1.00 92.50 89 SER A CA 1
ATOM 701 C C . SER A 1 89 ? -21.299 7.648 13.012 1.00 92.50 89 SER A C 1
ATOM 703 O O . SER A 1 89 ? -22.409 7.854 13.497 1.00 92.50 89 SER A O 1
ATOM 705 N N . ALA A 1 90 ? -20.720 6.444 13.046 1.00 93.88 90 ALA A N 1
ATOM 706 C CA . ALA A 1 90 ? -21.275 5.276 13.727 1.00 93.88 90 ALA A CA 1
ATOM 707 C C . ALA A 1 90 ? -20.934 5.217 15.230 1.00 93.88 90 ALA A C 1
ATOM 709 O O . ALA A 1 90 ? -21.430 4.331 15.924 1.00 93.88 90 ALA A O 1
ATOM 710 N N . GLY A 1 91 ? -20.093 6.128 15.737 1.00 90.81 91 GLY A N 1
ATOM 711 C CA . GLY A 1 91 ? -19.631 6.136 17.128 1.00 90.81 91 GLY A CA 1
ATOM 712 C C . GLY A 1 91 ? -18.682 4.986 17.484 1.00 90.81 91 GLY A C 1
ATOM 713 O O . GLY A 1 91 ? -18.572 4.635 18.656 1.00 90.81 91 GLY A O 1
ATOM 714 N N . LEU A 1 92 ? -18.027 4.379 16.487 1.00 86.50 92 LEU A N 1
ATOM 715 C CA . LEU A 1 92 ? -17.120 3.237 16.672 1.00 86.50 92 LEU A CA 1
ATOM 716 C C . LEU A 1 92 ? -15.674 3.659 16.958 1.00 86.50 92 LEU A C 1
ATOM 718 O O . LEU A 1 92 ? -14.920 2.876 17.527 1.00 86.50 92 LEU A O 1
ATOM 722 N N . ILE A 1 93 ? -15.303 4.887 16.588 1.00 84.19 93 ILE A N 1
ATOM 723 C CA 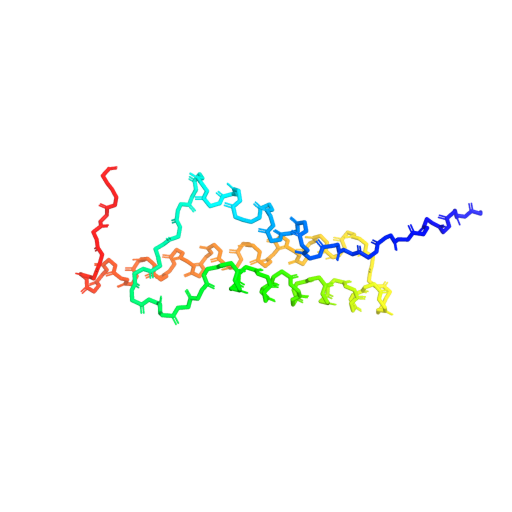. ILE A 1 93 ? -14.011 5.508 16.907 1.00 84.19 93 ILE A CA 1
ATOM 724 C C . ILE A 1 93 ? -14.240 6.936 17.414 1.00 84.19 93 ILE A C 1
ATOM 726 O O . ILE A 1 93 ? -15.279 7.539 17.135 1.00 84.19 93 ILE A O 1
ATOM 730 N N . GLN A 1 94 ? -13.280 7.470 18.166 1.00 78.31 94 GLN A N 1
ATOM 731 C CA . GLN A 1 94 ? -13.275 8.857 18.639 1.00 78.31 94 GLN A CA 1
ATOM 732 C C . GLN A 1 94 ? -12.321 9.689 17.769 1.00 78.31 94 GLN A C 1
ATOM 734 O O . GLN A 1 94 ? -11.359 9.125 17.248 1.00 78.31 94 GLN A O 1
ATOM 739 N N . PRO A 1 95 ? -12.559 11.000 17.588 1.00 73.31 95 PRO A N 1
ATOM 740 C CA . PRO A 1 95 ? -11.573 11.860 16.947 1.00 73.31 95 PRO A CA 1
ATOM 741 C C . PRO A 1 95 ? -10.277 11.849 17.768 1.00 73.31 95 PRO A C 1
ATOM 743 O O . PRO A 1 95 ? -10.323 11.948 18.996 1.00 73.31 95 PRO A O 1
ATOM 746 N N . GLU A 1 96 ? -9.142 11.712 17.084 1.00 66.31 96 GLU A N 1
ATOM 747 C CA . GLU A 1 96 ? -7.820 11.924 17.682 1.00 66.31 96 GLU A CA 1
ATOM 748 C C . GLU A 1 96 ? -7.777 13.331 18.329 1.00 66.31 96 GLU A C 1
ATOM 750 O O . GLU A 1 96 ? -8.337 14.271 17.747 1.00 66.31 96 GLU A O 1
ATOM 755 N N . PRO A 1 97 ? -7.202 13.476 19.540 1.00 57.56 97 PRO A N 1
ATOM 756 C CA . PRO A 1 97 ? -7.141 14.747 20.267 1.00 57.56 97 PRO A CA 1
ATOM 757 C C . PRO A 1 97 ? -6.280 15.823 19.590 1.00 57.56 97 PRO A C 1
ATOM 759 O O . PRO A 1 97 ? -5.311 15.476 18.879 1.00 57.56 97 PRO A O 1
#

Radius of gyration: 17.31 Å; chains: 1; bounding box: 44×27×49 Å

Foldseek 3Di:
DPPPDPDDQDDLVVQLVVVVVVCVVPPDPCPPPPDDSSVVSSVVSVVVSVVVVVCVVVVNDPVVVVVVVVVVVVVVVVVVVVVVVVCVVVVNDDDDD

pLDDT: mean 88.07, std 12.98, range [38.06, 98.12]

Sequence (97 aa):
MTQDREQTPLDHRLLATFAKEAETADPIDWSGVDIDRSAAYEIMASQIAEMFRDYEMQGIGRDPQMAIALSTIVKLSVENFVLNQRLLSAGLIQPEP